Protein AF-A0A5C7JIV3-F1 (afdb_monomer)

Mean predicted aligned error: 6.31 Å

Secondary structure (DSSP, 8-state):
-HHHHHHHHSPPPPHHHHHHTT--GGG--------GGGHHHHHHHHHTTT-EEEEEETTEEEEEEE-HHHHHHHHHHTT----HHHHHHHHHHHHHHHHHHTT---

Foldseek 3Di:
DLVLLCVLQADDDDQVSQVVVPHDPVVDPDDDDDDPVCVLLSVLVSVQSVQWDWDDDDPDIATDWGDVVVSVVVCVVVVHDCDPVSVVSNVSSGVSSNCRNVVNDD

Nearest PDB structures (foldseek):
  6o8o-assembly2_D  TM=2.589E-01  e=2.573E+00  Rhodobacter capsulatus
  4rhh-assembly2_D  TM=3.873E-01  e=7.381E+00  Geobacillus stearothermophilus
  6o8o-assembly1_B  TM=2.519E-01  e=4.495E+00  Rhodobacter capsulatus

Solvent-accessible surface area (backbone atoms only — not comparable to full-atom values): 6510 Å² total; per-residue (Å²): 93,62,67,57,19,44,66,74,43,42,89,72,82,51,74,68,64,32,47,76,73,75,46,55,75,84,76,61,79,82,76,79,91,64,59,80,87,50,50,63,47,51,53,53,52,63,75,43,73,82,43,61,41,68,51,77,58,92,98,45,76,42,68,76,48,68,43,63,68,59,49,53,53,50,33,56,74,71,73,49,78,86,42,75,67,52,48,53,57,38,46,50,29,49,55,39,25,44,35,49,70,64,65,54,81,132

Radius of gyration: 15.66 Å; Cα contacts (8 Å, |Δi|>4): 101; chains: 1; bounding box: 36×33×43 Å

Sequence (106 aa):
MIEAAAALCGAQPDADQLKLFGLKESDFKQSLDIWPDNWDVVRLFETLQTQWKIIAGGNRFVFTGIDYAAAAAMAKALGMAMTPDFLSDFRILEDEGLRHLNGGRK

Structure (mmCIF, N/CA/C/O backbone):
data_AF-A0A5C7JIV3-F1
#
_entry.id   AF-A0A5C7JIV3-F1
#
loop_
_atom_site.group_PDB
_atom_site.id
_atom_site.type_symbol
_atom_site.label_atom_id
_atom_site.label_alt_id
_atom_site.label_comp_id
_atom_site.label_asym_id
_atom_site.label_entity_id
_atom_site.label_seq_id
_atom_site.pdbx_PDB_ins_code
_atom_site.Cartn_x
_atom_site.Cartn_y
_atom_site.Cartn_z
_atom_site.occupancy
_atom_site.B_iso_or_equiv
_atom_site.auth_seq_id
_atom_site.auth_comp_id
_atom_site.auth_asym_id
_atom_site.auth_atom_id
_atom_site.pdbx_PDB_model_num
ATOM 1 N N . MET A 1 1 ? -2.506 -12.528 -1.077 1.00 75.06 1 MET A N 1
ATOM 2 C CA . MET A 1 1 ? -2.752 -11.147 -1.552 1.00 75.06 1 MET A CA 1
ATOM 3 C C . MET A 1 1 ? -4.030 -10.565 -0.969 1.00 75.06 1 MET A C 1
ATOM 5 O O . MET A 1 1 ? -3.916 -9.652 -0.170 1.00 75.06 1 MET A O 1
ATOM 9 N N . ILE A 1 2 ? -5.215 -11.124 -1.247 1.00 78.75 2 ILE A N 1
ATOM 10 C CA . ILE A 1 2 ? -6.501 -10.610 -0.720 1.00 78.75 2 ILE A CA 1
ATOM 11 C C . ILE A 1 2 ? -6.503 -10.450 0.812 1.00 78.75 2 ILE A C 1
ATOM 13 O O . IL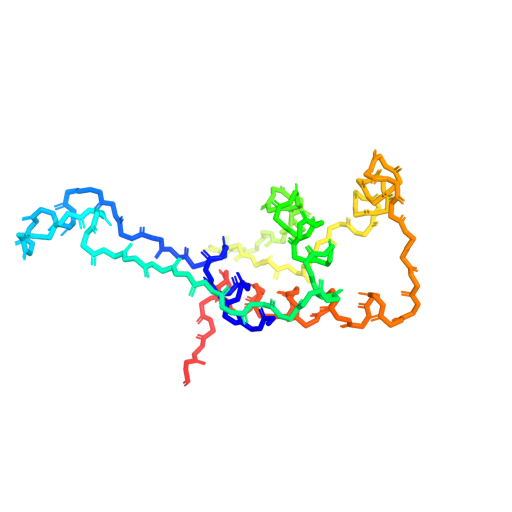E A 1 2 ? -6.809 -9.377 1.323 1.00 78.75 2 ILE A O 1
ATOM 17 N N . GLU A 1 3 ? -6.089 -11.483 1.551 1.00 77.81 3 GLU A N 1
ATOM 18 C CA . GLU A 1 3 ? -6.042 -11.431 3.022 1.00 77.81 3 GLU A CA 1
ATOM 19 C C . GLU A 1 3 ? -5.032 -10.407 3.561 1.00 77.81 3 GLU A C 1
ATOM 21 O O . GLU A 1 3 ? -5.270 -9.800 4.601 1.00 77.81 3 GLU A O 1
ATOM 26 N N . ALA A 1 4 ? -3.938 -10.156 2.834 1.00 77.94 4 ALA A N 1
ATOM 27 C CA . ALA A 1 4 ? -2.951 -9.145 3.209 1.00 77.94 4 ALA A CA 1
ATOM 28 C C . ALA A 1 4 ? -3.517 -7.727 3.066 1.00 77.94 4 ALA A C 1
ATOM 30 O O . ALA A 1 4 ? -3.374 -6.918 3.979 1.00 77.94 4 ALA A O 1
ATOM 31 N N . ALA A 1 5 ? -4.224 -7.440 1.969 1.00 75.94 5 ALA A N 1
ATOM 32 C CA . ALA A 1 5 ? -4.920 -6.165 1.804 1.00 75.94 5 ALA A CA 1
ATOM 33 C C . ALA A 1 5 ? -6.021 -5.976 2.859 1.00 75.94 5 ALA A C 1
ATOM 35 O O . ALA A 1 5 ? -6.137 -4.900 3.439 1.00 75.94 5 ALA A O 1
ATOM 36 N N . ALA A 1 6 ? -6.786 -7.031 3.159 1.00 79.88 6 ALA A N 1
ATOM 37 C CA . ALA A 1 6 ? -7.808 -6.998 4.202 1.00 79.88 6 ALA A CA 1
ATOM 38 C C . ALA A 1 6 ? -7.220 -6.701 5.590 1.00 79.88 6 ALA A C 1
ATOM 40 O O . ALA A 1 6 ? -7.781 -5.900 6.333 1.00 79.88 6 ALA A O 1
ATOM 41 N N . ALA A 1 7 ? -6.080 -7.305 5.936 1.00 79.56 7 ALA A N 1
ATOM 42 C CA . ALA A 1 7 ? -5.410 -7.047 7.208 1.00 79.56 7 ALA A CA 1
ATOM 43 C C . ALA A 1 7 ? -4.875 -5.609 7.310 1.00 79.56 7 ALA A C 1
ATOM 45 O O . ALA A 1 7 ? -5.006 -4.988 8.364 1.00 79.56 7 ALA A O 1
ATOM 46 N N . LEU A 1 8 ? -4.315 -5.074 6.217 1.00 81.56 8 LEU A N 1
ATOM 47 C CA . LEU A 1 8 ? -3.719 -3.734 6.178 1.00 81.56 8 LEU A CA 1
ATOM 48 C C . LEU A 1 8 ? -4.757 -2.603 6.108 1.00 81.56 8 LEU A C 1
ATOM 50 O O . LEU A 1 8 ? -4.544 -1.547 6.695 1.00 81.56 8 LEU A O 1
ATOM 54 N N . CYS A 1 9 ? -5.874 -2.811 5.405 1.00 82.25 9 CYS A N 1
ATOM 55 C CA . CYS A 1 9 ? -6.903 -1.786 5.195 1.00 82.25 9 CYS A CA 1
ATOM 56 C C . CYS A 1 9 ? -8.165 -1.988 6.054 1.00 82.25 9 CYS A C 1
ATOM 58 O O . CYS A 1 9 ? -9.061 -1.141 6.046 1.00 82.25 9 CYS A O 1
ATOM 60 N N . GLY A 1 10 ? -8.274 -3.112 6.764 1.00 79.44 10 GLY A N 1
ATOM 61 C CA . GLY A 1 10 ? -9.382 -3.413 7.664 1.00 79.44 10 GLY A CA 1
ATOM 62 C C . GLY A 1 10 ? -9.274 -2.659 8.989 1.00 79.44 10 GLY A C 1
ATOM 63 O O . GLY A 1 10 ? -8.189 -2.503 9.546 1.00 79.44 10 GLY A O 1
ATOM 64 N N . ALA A 1 11 ? -10.415 -2.217 9.524 1.00 73.06 11 ALA A N 1
ATOM 65 C CA . ALA A 1 11 ? -10.467 -1.653 10.868 1.00 73.06 11 ALA A CA 1
ATOM 66 C C . ALA A 1 11 ? -10.135 -2.743 11.898 1.00 73.06 11 ALA A C 1
ATOM 68 O O . ALA A 1 11 ? -10.870 -3.725 12.025 1.00 73.06 11 ALA A O 1
ATOM 69 N N . GLN A 1 12 ? -9.035 -2.559 12.626 1.00 71.25 12 GLN A N 1
ATOM 70 C CA . GLN A 1 12 ? -8.676 -3.429 13.740 1.00 71.25 12 GLN A CA 1
ATOM 71 C C . GLN A 1 12 ? -9.457 -3.002 14.994 1.00 71.25 12 GLN A C 1
ATOM 73 O O . GLN A 1 12 ? -9.599 -1.797 15.223 1.00 71.25 12 GLN A O 1
ATOM 78 N N . PRO A 1 13 ? -9.983 -3.949 15.794 1.00 72.50 13 PRO A N 1
ATOM 79 C CA . PRO A 1 13 ? -10.620 -3.622 17.064 1.00 72.50 13 PRO A CA 1
ATOM 80 C C . PRO A 1 13 ? -9.628 -2.921 17.993 1.00 72.50 13 PRO A C 1
ATOM 82 O O . PRO A 1 13 ? -8.477 -3.345 18.095 1.00 72.50 13 PRO A O 1
ATOM 85 N N . ASP A 1 14 ? -10.070 -1.879 18.693 1.00 77.50 14 ASP A N 1
ATOM 86 C CA . ASP A 1 14 ? -9.230 -1.237 19.702 1.00 77.50 14 ASP A CA 1
ATOM 87 C C . ASP A 1 14 ? -9.119 -2.090 20.985 1.00 77.50 14 ASP A C 1
ATOM 89 O O . ASP A 1 14 ? -9.892 -3.025 21.232 1.00 77.50 14 ASP A O 1
ATOM 93 N N . ALA A 1 15 ? -8.132 -1.776 21.827 1.00 75.62 15 ALA A N 1
ATOM 94 C CA . ALA A 1 15 ? -7.854 -2.542 23.040 1.00 75.62 15 ALA A CA 1
ATOM 95 C C . ALA A 1 15 ? -9.027 -2.565 24.038 1.00 75.62 15 ALA A C 1
ATOM 97 O O . ALA A 1 15 ? -9.147 -3.509 24.823 1.00 75.62 15 ALA A O 1
ATOM 98 N N . ASP A 1 16 ? -9.892 -1.551 24.035 1.00 79.88 16 ASP A N 1
ATOM 99 C CA . ASP A 1 16 ? -11.029 -1.476 24.950 1.00 79.88 16 ASP A CA 1
ATOM 100 C C . ASP A 1 16 ? -12.209 -2.316 24.440 1.00 79.88 16 ASP A C 1
ATOM 102 O O . ASP A 1 16 ? -12.870 -2.995 25.232 1.00 79.88 16 ASP A O 1
ATOM 106 N N . GLN A 1 17 ? -12.397 -2.388 23.120 1.00 81.19 17 GLN A N 1
ATOM 107 C CA . GLN A 1 17 ? -13.293 -3.346 22.476 1.00 81.19 17 GLN A CA 1
ATOM 108 C C . GLN A 1 17 ? -12.863 -4.791 22.750 1.00 81.19 17 GLN A C 1
ATOM 110 O O . GLN A 1 17 ? -13.708 -5.622 23.075 1.00 81.19 17 GLN A O 1
ATOM 115 N N . LEU A 1 18 ? -11.564 -5.101 22.683 1.00 83.12 18 LEU A N 1
ATOM 116 C CA . LEU A 1 18 ? -11.056 -6.446 22.984 1.00 83.12 18 LEU A CA 1
ATOM 117 C C . LEU A 1 18 ? -11.290 -6.838 24.452 1.00 83.12 18 LEU A C 1
ATOM 119 O O . LEU A 1 18 ? -11.790 -7.933 24.732 1.00 83.12 18 LEU A O 1
ATOM 123 N N . LYS A 1 19 ? -11.020 -5.920 25.392 1.00 86.38 19 LYS A N 1
ATOM 124 C CA . LYS A 1 19 ? -11.258 -6.140 26.830 1.00 86.38 19 LYS A CA 1
ATOM 125 C C . LYS A 1 19 ? -12.720 -6.418 27.156 1.00 86.38 19 LYS A C 1
ATOM 127 O O . LYS A 1 19 ? -12.978 -7.229 28.044 1.00 86.38 19 LYS A O 1
ATOM 132 N N . LEU A 1 20 ? -13.666 -5.781 26.460 1.00 88.69 20 LEU A N 1
ATOM 133 C CA . LEU A 1 20 ? -15.101 -6.007 26.666 1.00 88.69 20 LEU A CA 1
ATOM 134 C C . LEU A 1 20 ? -15.483 -7.485 26.489 1.00 88.69 20 LEU A C 1
ATOM 136 O O . LEU A 1 20 ? -16.366 -7.984 27.184 1.00 88.69 20 LEU A O 1
ATOM 140 N N . PHE A 1 21 ? -14.784 -8.191 25.599 1.00 85.81 21 PHE A N 1
ATOM 141 C CA . PHE A 1 21 ? -14.979 -9.616 25.334 1.00 85.81 21 PHE A CA 1
ATOM 142 C C . PHE A 1 21 ? -13.970 -10.517 26.065 1.00 85.81 21 PHE A C 1
ATOM 144 O O . PHE A 1 21 ? -13.944 -11.722 25.828 1.00 85.81 21 PHE A O 1
ATOM 151 N N . GLY A 1 22 ? -13.149 -9.958 26.962 1.00 88.50 22 GLY A N 1
ATOM 152 C CA . GLY A 1 22 ? -12.119 -10.696 27.699 1.00 88.50 22 GLY A CA 1
ATOM 153 C C . GLY A 1 22 ? -10.942 -11.166 26.839 1.00 88.50 22 GLY A C 1
ATOM 154 O O . GLY A 1 22 ? -10.202 -12.047 27.271 1.00 88.50 22 GLY A O 1
ATOM 155 N N . LEU A 1 23 ? -10.774 -10.594 25.644 1.00 86.75 23 LEU A N 1
ATOM 156 C CA . LEU A 1 23 ? -9.721 -10.941 24.695 1.00 86.75 23 LEU A CA 1
ATOM 157 C C . LEU A 1 23 ? -8.514 -10.012 24.856 1.00 86.75 23 LEU A C 1
ATOM 159 O O . LEU A 1 23 ? -8.640 -8.842 25.229 1.00 86.75 23 LEU A O 1
ATOM 163 N N . LYS A 1 24 ? -7.333 -10.534 24.543 1.00 82.50 24 LYS A N 1
ATOM 164 C CA . LYS A 1 24 ? -6.076 -9.793 24.417 1.00 82.50 24 LYS A CA 1
ATOM 165 C C . LYS A 1 24 ? -5.608 -9.842 22.969 1.00 82.50 24 LYS A C 1
ATOM 167 O O . LYS A 1 24 ? -5.858 -10.812 22.265 1.00 82.50 24 LYS A O 1
ATOM 172 N N . GLU A 1 25 ? -4.841 -8.844 22.541 1.00 73.19 25 GLU A N 1
ATOM 173 C CA . GLU A 1 25 ? -4.199 -8.855 21.215 1.00 73.19 25 GLU A CA 1
ATOM 174 C C . GLU A 1 25 ? -3.354 -10.121 20.997 1.00 73.19 25 GLU A C 1
ATOM 176 O O . GLU A 1 25 ? -3.373 -10.706 19.920 1.00 73.19 25 GLU A O 1
ATOM 181 N N . SER A 1 26 ? -2.689 -10.606 22.053 1.00 78.25 26 SER A N 1
ATOM 182 C CA . SER A 1 26 ? -1.902 -11.846 22.033 1.00 78.25 26 SER A CA 1
ATOM 183 C C . SER A 1 26 ? -2.706 -13.101 21.689 1.00 78.25 26 SER A C 1
ATOM 185 O O . SER A 1 26 ? -2.111 -14.112 21.317 1.00 78.25 26 SER A O 1
ATOM 187 N N . ASP A 1 27 ? -4.031 -13.057 21.838 1.00 81.38 27 ASP A N 1
ATOM 188 C CA . ASP A 1 27 ? -4.912 -14.183 21.526 1.00 81.38 27 ASP A CA 1
ATOM 189 C C . ASP A 1 27 ? -5.086 -14.349 20.007 1.00 81.38 27 ASP A C 1
ATOM 191 O O . ASP A 1 27 ? -5.451 -15.424 19.530 1.00 81.38 27 ASP A O 1
ATOM 195 N N . PHE A 1 28 ? -4.752 -13.315 19.230 1.00 69.94 28 PHE A N 1
ATOM 196 C CA . PHE A 1 28 ? -4.764 -13.339 17.776 1.00 69.94 28 PHE A CA 1
ATOM 197 C C . PHE A 1 28 ? -3.345 -13.497 17.239 1.00 69.94 28 PHE A C 1
ATOM 199 O O . PHE A 1 28 ? -2.603 -12.540 17.038 1.00 69.94 28 PHE A O 1
ATOM 206 N N . LYS A 1 29 ? -2.963 -14.739 16.944 1.00 61.78 29 LYS A N 1
ATOM 207 C CA . LYS A 1 29 ? -1.740 -15.028 16.193 1.00 61.78 29 LYS A CA 1
ATOM 208 C C . LYS A 1 29 ? -2.067 -15.079 14.701 1.00 61.78 29 LYS A C 1
ATOM 210 O O . LYS A 1 29 ? -2.176 -16.156 14.125 1.00 61.78 29 LYS A O 1
ATOM 215 N N . GLN A 1 30 ? -2.282 -13.921 14.080 1.00 64.81 30 GLN A N 1
ATOM 216 C CA . GLN A 1 30 ? -2.460 -13.854 12.628 1.00 64.81 30 GLN A CA 1
ATOM 217 C C . GLN A 1 30 ? -1.092 -13.874 11.943 1.00 64.81 30 GLN A C 1
ATOM 219 O O . GLN A 1 30 ? -0.440 -12.847 11.785 1.00 64.81 30 GLN A O 1
ATOM 224 N N . SER A 1 31 ? -0.644 -15.064 11.548 1.00 68.50 31 SER A N 1
ATOM 225 C CA . SER A 1 31 ? 0.365 -15.209 10.500 1.00 68.50 31 SER A CA 1
ATOM 226 C C . SER A 1 31 ? -0.361 -15.361 9.171 1.00 68.50 31 SER A C 1
ATOM 228 O O . SER A 1 31 ? -1.120 -16.310 8.995 1.00 68.50 31 SER A O 1
ATOM 230 N N . LEU A 1 32 ? -0.156 -14.414 8.259 1.00 76.62 32 LEU A N 1
ATOM 231 C CA . LEU A 1 32 ? -0.658 -14.527 6.895 1.00 76.62 32 LEU A CA 1
ATOM 232 C C . LEU A 1 32 ? 0.325 -15.346 6.062 1.00 76.62 32 LEU A C 1
ATOM 234 O O . LEU A 1 32 ? 1.499 -14.986 5.953 1.00 76.62 32 LEU A O 1
ATOM 238 N N . ASP A 1 33 ? -0.169 -16.414 5.441 1.00 81.06 33 ASP A N 1
ATOM 239 C CA . ASP A 1 33 ? 0.614 -17.222 4.511 1.00 81.06 33 ASP A CA 1
ATOM 240 C C . ASP A 1 33 ? 0.666 -16.522 3.147 1.00 81.06 33 ASP A C 1
ATOM 242 O O . ASP A 1 33 ? -0.196 -16.674 2.278 1.00 81.06 33 ASP A O 1
ATOM 246 N N . ILE A 1 34 ? 1.695 -15.695 2.970 1.00 85.19 34 ILE A N 1
ATOM 247 C CA . ILE A 1 34 ? 1.988 -15.009 1.713 1.00 85.19 34 ILE A CA 1
ATOM 248 C C . ILE A 1 34 ? 3.091 -15.787 0.994 1.00 85.19 34 ILE A C 1
ATOM 250 O O . ILE A 1 34 ? 4.161 -16.031 1.556 1.00 85.19 34 ILE A O 1
ATOM 254 N N . TRP A 1 35 ? 2.834 -16.161 -0.264 1.00 85.94 35 TRP A N 1
ATOM 255 C CA . TRP A 1 35 ? 3.843 -16.780 -1.126 1.00 85.94 35 TRP A CA 1
ATOM 256 C C . TRP A 1 35 ? 5.114 -15.914 -1.191 1.00 85.94 35 TRP A C 1
ATOM 258 O O . TRP A 1 35 ? 4.978 -14.695 -1.304 1.00 85.94 35 TRP A O 1
ATOM 268 N N . PRO A 1 36 ? 6.326 -16.507 -1.156 1.00 85.75 36 PRO A N 1
ATOM 269 C CA . PRO A 1 36 ? 7.600 -15.780 -1.150 1.00 85.75 36 PRO A CA 1
ATOM 270 C C . PRO A 1 36 ? 7.677 -14.632 -2.166 1.00 85.75 36 PRO A C 1
ATOM 272 O O . PRO A 1 36 ? 8.042 -13.517 -1.804 1.00 85.75 36 PRO A O 1
ATOM 275 N N . ASP A 1 37 ? 7.228 -14.879 -3.393 1.00 86.62 37 ASP A N 1
ATOM 276 C CA . ASP A 1 37 ? 7.312 -13.937 -4.517 1.00 86.62 37 ASP A CA 1
ATOM 277 C C . ASP A 1 37 ? 6.428 -12.690 -4.336 1.00 86.62 37 ASP A C 1
ATOM 279 O O . ASP A 1 37 ? 6.682 -11.637 -4.914 1.00 86.62 37 ASP A O 1
ATOM 283 N N . ASN A 1 38 ? 5.403 -12.784 -3.488 1.00 90.62 38 ASN A N 1
ATOM 284 C CA . ASN A 1 38 ? 4.438 -11.714 -3.257 1.00 90.62 38 ASN A CA 1
ATOM 285 C C . ASN A 1 38 ? 4.845 -10.755 -2.132 1.00 90.62 38 ASN A C 1
ATOM 287 O O . ASN A 1 38 ? 4.201 -9.719 -1.944 1.00 90.62 38 ASN A O 1
ATOM 291 N N . TRP A 1 39 ? 5.885 -11.077 -1.358 1.00 92.06 39 TRP A N 1
ATOM 292 C CA . TRP A 1 39 ? 6.263 -10.271 -0.195 1.00 92.06 39 TRP A CA 1
ATOM 293 C C . TRP A 1 39 ? 6.710 -8.861 -0.558 1.00 92.06 39 TRP A C 1
ATOM 295 O O . TRP A 1 39 ? 6.395 -7.924 0.175 1.00 92.06 39 TRP A O 1
ATOM 305 N N . ASP A 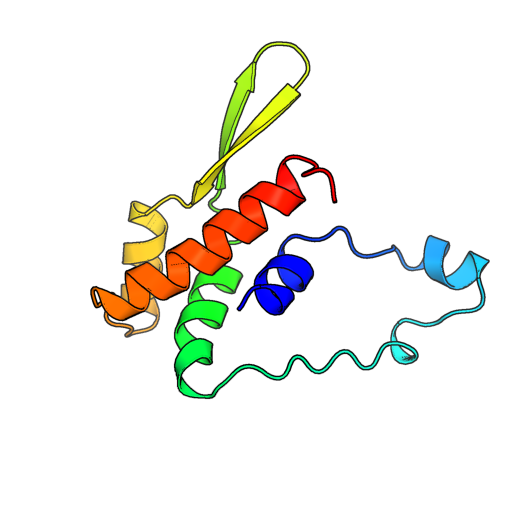1 40 ? 7.391 -8.688 -1.689 1.00 93.69 40 ASP A N 1
ATOM 306 C CA . ASP A 1 40 ? 7.834 -7.364 -2.128 1.00 93.69 40 ASP A CA 1
ATOM 307 C C . ASP A 1 40 ? 6.646 -6.473 -2.507 1.00 93.69 40 ASP A C 1
ATOM 309 O O . ASP A 1 40 ? 6.604 -5.298 -2.138 1.00 93.69 40 ASP A O 1
ATOM 313 N N . VAL A 1 41 ? 5.631 -7.051 -3.158 1.00 94.81 41 VAL A N 1
ATOM 314 C CA . VAL A 1 41 ? 4.383 -6.355 -3.499 1.00 94.81 41 VAL A CA 1
ATOM 315 C C . VAL A 1 41 ? 3.639 -5.935 -2.229 1.00 94.81 41 VAL A C 1
ATOM 317 O O . VAL A 1 41 ? 3.203 -4.788 -2.116 1.00 94.81 41 VAL A O 1
ATOM 320 N N . VAL A 1 42 ? 3.544 -6.832 -1.242 1.00 93.69 42 VAL A N 1
ATOM 321 C CA . VAL A 1 42 ? 2.901 -6.545 0.052 1.00 93.69 42 VAL A CA 1
ATOM 322 C C . VAL A 1 42 ? 3.656 -5.467 0.825 1.00 93.69 42 VAL A C 1
ATOM 324 O O . VAL A 1 42 ? 3.032 -4.538 1.330 1.00 93.69 42 VAL A O 1
ATOM 327 N N . ARG A 1 43 ? 4.991 -5.531 0.868 1.00 93.88 43 ARG A N 1
ATOM 328 C CA . ARG A 1 43 ? 5.826 -4.535 1.556 1.00 93.88 43 ARG A CA 1
ATOM 329 C C . ARG A 1 43 ? 5.693 -3.149 0.929 1.00 93.88 43 ARG A C 1
ATOM 331 O O . ARG A 1 43 ? 5.609 -2.146 1.644 1.00 93.88 43 ARG A O 1
ATOM 338 N N . LEU A 1 44 ? 5.661 -3.073 -0.402 1.00 95.62 44 LEU A N 1
ATOM 339 C CA . LEU A 1 44 ? 5.429 -1.802 -1.082 1.00 95.62 44 LEU A CA 1
ATOM 340 C C . LEU A 1 44 ? 4.037 -1.253 -0.742 1.00 95.62 44 LEU A C 1
ATOM 342 O O . LEU A 1 44 ? 3.907 -0.075 -0.415 1.00 95.62 44 LEU A O 1
ATOM 346 N N . PHE A 1 45 ? 3.007 -2.098 -0.776 1.00 95.25 45 PHE A N 1
ATOM 347 C CA . PHE A 1 45 ? 1.637 -1.704 -0.447 1.00 95.25 45 PHE A CA 1
ATOM 348 C C . PHE A 1 45 ? 1.473 -1.253 1.015 1.00 95.25 45 PHE A C 1
ATOM 350 O O . PHE A 1 45 ? 0.797 -0.259 1.280 1.00 95.25 45 PHE A O 1
ATOM 357 N N . GLU A 1 46 ? 2.132 -1.918 1.964 1.00 93.94 46 GLU A N 1
ATOM 358 C CA . GLU A 1 46 ? 2.196 -1.507 3.374 1.00 93.94 46 GLU A CA 1
ATOM 359 C C . GLU A 1 46 ? 2.822 -0.109 3.525 1.00 93.94 46 GLU A C 1
ATOM 361 O O . GLU A 1 46 ? 2.298 0.753 4.229 1.00 93.94 46 GLU A O 1
ATOM 366 N N . THR A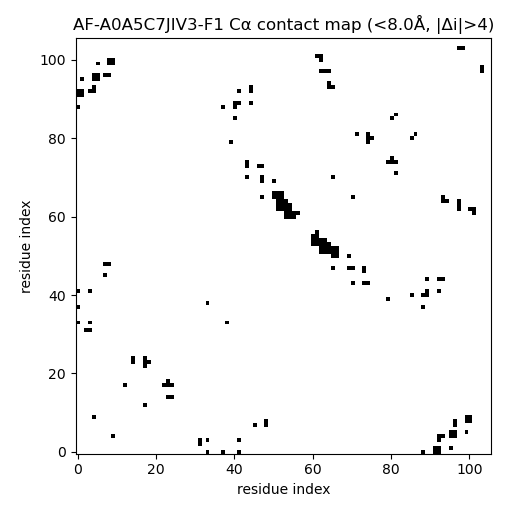 1 47 ? 3.899 0.167 2.787 1.00 94.56 47 THR A N 1
ATOM 367 C CA . THR A 1 47 ? 4.568 1.481 2.810 1.00 94.56 47 THR A CA 1
ATOM 368 C C . THR A 1 47 ? 3.658 2.604 2.286 1.00 94.56 47 THR A C 1
ATOM 370 O O . THR A 1 47 ? 3.808 3.768 2.659 1.00 94.56 47 THR A O 1
ATOM 373 N N . LEU A 1 48 ? 2.685 2.271 1.433 1.00 96.19 48 LEU A N 1
ATOM 374 C CA . LEU A 1 48 ? 1.808 3.227 0.753 1.00 96.19 48 LEU A CA 1
ATOM 375 C C . LEU A 1 48 ? 0.447 3.422 1.435 1.00 96.19 48 LEU A C 1
ATOM 377 O O . LEU A 1 48 ? -0.381 4.156 0.897 1.00 9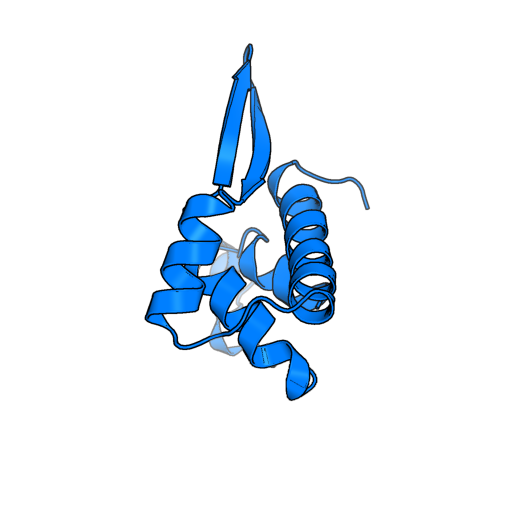6.19 48 LEU A O 1
ATOM 381 N N . GLN A 1 49 ? 0.212 2.860 2.629 1.00 92.00 49 GLN A N 1
ATOM 382 C CA . GLN A 1 49 ? -1.085 2.963 3.328 1.00 92.00 49 GLN A CA 1
ATOM 383 C C . GLN A 1 49 ? -1.553 4.404 3.604 1.00 92.00 49 GLN A C 1
ATOM 385 O O . GLN A 1 49 ? -2.734 4.641 3.834 1.00 92.00 49 GLN A O 1
ATOM 390 N N . THR A 1 50 ? -0.654 5.388 3.557 1.00 90.44 50 THR A N 1
ATOM 391 C CA . THR A 1 50 ? -0.978 6.813 3.743 1.00 90.44 50 THR A CA 1
ATOM 392 C C . THR A 1 50 ? -1.172 7.582 2.433 1.00 90.44 50 THR A C 1
ATOM 394 O O . THR A 1 50 ? -1.554 8.748 2.464 1.00 90.44 50 THR A O 1
ATOM 397 N N . GLN A 1 51 ? -0.918 6.956 1.280 1.00 96.88 51 GLN A N 1
ATOM 398 C CA . GLN A 1 51 ? -0.831 7.607 -0.035 1.00 96.88 51 GLN A CA 1
ATOM 399 C C . GLN A 1 51 ? -2.080 7.385 -0.902 1.00 96.88 51 GLN A C 1
ATOM 401 O O . GLN A 1 51 ? -2.015 7.398 -2.135 1.00 96.88 51 GLN A O 1
ATOM 406 N N . TRP A 1 52 ? -3.231 7.166 -0.268 1.00 95.94 52 TRP A N 1
ATOM 407 C CA . TRP A 1 52 ? -4.504 7.029 -0.964 1.00 95.94 52 TRP A CA 1
ATOM 408 C C . TRP A 1 52 ? -4.991 8.364 -1.531 1.00 95.94 52 TRP A C 1
ATOM 410 O O . TRP A 1 52 ? -5.056 9.381 -0.840 1.00 95.94 52 TRP A O 1
ATOM 420 N N . LYS A 1 53 ? -5.437 8.340 -2.785 1.00 96.56 53 LYS A N 1
ATOM 421 C CA . LYS A 1 53 ? -6.189 9.425 -3.410 1.00 96.56 53 LYS A CA 1
ATOM 422 C C . LYS A 1 53 ? -7.638 9.368 -2.957 1.00 96.56 53 LYS A C 1
ATOM 424 O O . LYS A 1 53 ? -8.343 8.378 -3.184 1.00 96.56 53 LYS A O 1
ATOM 429 N N . ILE A 1 54 ? -8.087 10.466 -2.362 1.00 94.75 54 ILE A N 1
ATOM 430 C CA . ILE A 1 54 ? -9.431 10.614 -1.809 1.00 94.75 54 ILE A CA 1
ATOM 431 C C . ILE A 1 54 ? -10.142 11.744 -2.545 1.00 94.75 54 ILE A C 1
ATOM 433 O O . ILE A 1 54 ? -9.598 12.837 -2.700 1.00 94.75 54 ILE A O 1
ATOM 437 N N . ILE A 1 55 ? -11.379 11.490 -2.963 1.00 93.25 55 ILE A N 1
ATOM 438 C CA . ILE A 1 55 ? -12.299 12.530 -3.421 1.00 93.25 55 ILE A CA 1
ATOM 439 C C . ILE A 1 55 ? -13.304 12.787 -2.299 1.00 93.25 55 ILE A C 1
ATOM 441 O O . ILE A 1 55 ? -13.938 11.860 -1.788 1.00 93.25 55 ILE A O 1
ATOM 445 N N . ALA A 1 56 ? -13.448 14.054 -1.917 1.00 90.44 56 ALA A N 1
ATOM 446 C CA . ALA A 1 56 ? -14.468 14.505 -0.979 1.00 90.44 56 ALA A CA 1
ATOM 447 C C . ALA A 1 56 ? -15.657 15.080 -1.758 1.00 90.44 56 ALA A C 1
ATOM 449 O O . ALA A 1 56 ? -15.483 15.959 -2.603 1.00 90.44 56 ALA A O 1
ATOM 450 N N . GLY A 1 57 ? -16.865 14.588 -1.478 1.00 83.50 57 GLY A N 1
ATOM 451 C CA . GLY A 1 57 ? -18.088 15.063 -2.122 1.00 83.50 57 GLY A CA 1
ATOM 452 C C . GLY A 1 57 ? -19.304 14.871 -1.223 1.00 83.50 57 GLY A C 1
ATOM 453 O O . GLY A 1 57 ? -19.596 13.759 -0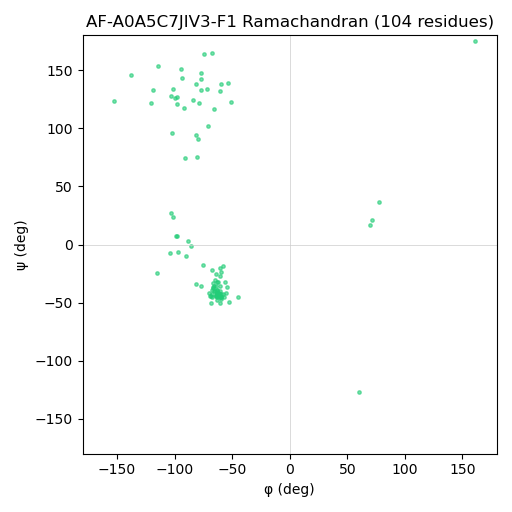.781 1.00 83.50 57 GLY A O 1
ATOM 454 N N . GLY A 1 58 ? -20.025 15.959 -0.940 1.00 81.38 58 GLY A N 1
ATOM 455 C CA . GLY A 1 58 ? -21.136 15.938 0.012 1.00 81.38 58 GLY A CA 1
ATOM 456 C C . GLY A 1 58 ? -20.666 15.522 1.409 1.00 81.38 58 GLY A C 1
ATOM 457 O O . GLY A 1 58 ? -19.717 16.092 1.935 1.00 81.38 58 GLY A O 1
ATOM 458 N N . ASN A 1 59 ? -21.317 14.515 1.997 1.00 83.88 59 ASN A N 1
ATOM 459 C CA . ASN A 1 59 ? -21.027 14.027 3.350 1.00 83.88 59 ASN A CA 1
ATOM 460 C C . ASN A 1 59 ? -20.192 12.729 3.368 1.00 83.88 59 ASN A C 1
ATOM 462 O O . ASN A 1 59 ? -20.296 11.941 4.309 1.00 83.88 59 ASN A O 1
ATOM 466 N N . ARG A 1 60 ? -19.428 12.449 2.302 1.00 85.38 60 ARG A N 1
ATOM 467 C CA . ARG A 1 60 ? -18.648 11.211 2.161 1.00 85.38 60 ARG A CA 1
ATOM 468 C C . ARG A 1 60 ? -17.257 11.475 1.582 1.00 85.38 60 ARG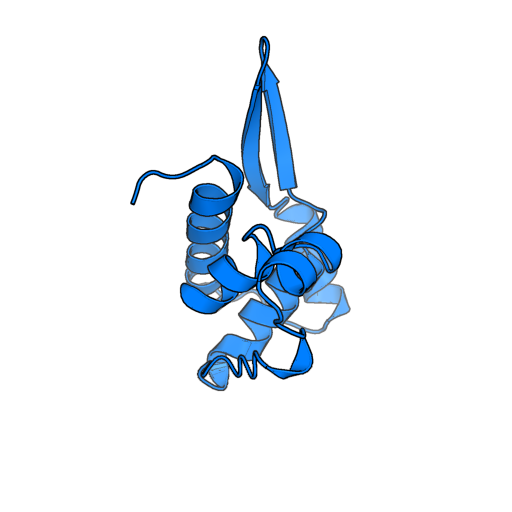 A C 1
ATOM 470 O O . ARG A 1 60 ? -17.077 12.326 0.711 1.00 85.38 60 ARG A O 1
ATOM 477 N N . PHE A 1 61 ? -16.301 10.672 2.040 1.00 89.25 61 PHE A N 1
ATOM 478 C CA . PHE A 1 61 ? -14.994 10.489 1.417 1.00 89.25 61 PHE A CA 1
ATOM 479 C C . PHE A 1 61 ? -14.995 9.182 0.626 1.00 89.25 61 PHE A C 1
ATOM 481 O O . PHE A 1 61 ? -15.475 8.161 1.122 1.00 89.25 61 PHE A O 1
ATOM 488 N N . VAL A 1 62 ? -14.494 9.223 -0.605 1.00 91.44 62 VAL A N 1
ATOM 489 C CA . VAL A 1 62 ? -14.353 8.041 -1.459 1.00 91.44 62 VAL A CA 1
ATOM 490 C C . VAL A 1 62 ? -12.885 7.874 -1.812 1.00 91.44 62 VAL A C 1
ATOM 492 O O . VAL A 1 62 ? -12.270 8.771 -2.390 1.00 91.44 62 VAL A O 1
ATOM 495 N N . PHE A 1 63 ? -12.339 6.715 -1.463 1.00 94.31 63 PHE A N 1
ATOM 496 C CA . PHE A 1 63 ? -11.001 6.299 -1.858 1.00 94.31 63 PHE A CA 1
ATOM 497 C C . PHE A 1 63 ? -11.056 5.834 -3.313 1.00 94.31 63 PHE A C 1
ATOM 499 O O . PHE A 1 63 ? -11.965 5.092 -3.687 1.00 94.31 63 PHE A O 1
ATOM 506 N N . THR A 1 64 ? -10.117 6.296 -4.137 1.00 94.75 64 THR A N 1
ATOM 507 C CA . THR A 1 64 ? -10.120 6.045 -5.593 1.00 94.75 64 THR A CA 1
ATOM 508 C C . THR A 1 64 ? -8.942 5.212 -6.080 1.00 94.75 64 THR A C 1
ATOM 510 O O . THR A 1 64 ? -9.061 4.562 -7.111 1.00 94.75 64 THR A O 1
ATOM 513 N N . GLY A 1 65 ? -7.833 5.213 -5.342 1.00 96.06 65 GLY A N 1
ATOM 514 C CA . GLY A 1 65 ? -6.639 4.423 -5.638 1.00 96.06 65 GLY A CA 1
ATOM 515 C C . GLY A 1 65 ? -5.417 4.975 -4.912 1.00 96.06 65 GLY A C 1
ATOM 516 O O . GLY A 1 65 ? -5.490 6.026 -4.273 1.00 96.06 65 GLY A O 1
ATOM 517 N N . ILE A 1 66 ? -4.294 4.285 -5.015 1.00 97.12 66 ILE A N 1
ATOM 518 C CA . ILE A 1 66 ? -2.985 4.724 -4.547 1.00 97.12 66 ILE A CA 1
ATOM 519 C C . ILE A 1 66 ? -2.405 5.746 -5.527 1.00 97.12 66 ILE A C 1
ATOM 521 O O . ILE A 1 66 ? -2.620 5.703 -6.743 1.00 97.12 66 ILE A O 1
ATOM 525 N N . ASP A 1 67 ? -1.631 6.701 -5.013 1.00 97.00 67 ASP A N 1
ATOM 526 C CA . ASP A 1 67 ? -0.822 7.537 -5.883 1.00 97.00 67 ASP A CA 1
ATOM 527 C C . ASP A 1 67 ? 0.350 6.759 -6.497 1.00 97.00 67 ASP A C 1
ATOM 529 O O . ASP A 1 67 ? 1.386 6.551 -5.868 1.00 97.00 67 ASP A O 1
ATOM 533 N N . TYR A 1 68 ? 0.213 6.370 -7.765 1.00 95.81 68 TYR A N 1
ATOM 534 C CA . TYR A 1 68 ? 1.254 5.658 -8.510 1.00 95.81 68 TYR A CA 1
ATOM 535 C C . TYR A 1 68 ? 2.574 6.439 -8.633 1.00 95.81 68 TYR A C 1
ATOM 537 O O . TYR A 1 68 ? 3.627 5.821 -8.782 1.00 95.81 68 TYR A O 1
ATOM 545 N N . ALA A 1 69 ? 2.557 7.774 -8.528 1.00 96.25 69 ALA A N 1
ATOM 546 C CA . ALA A 1 69 ? 3.794 8.554 -8.472 1.00 96.25 69 ALA A CA 1
ATOM 547 C C . ALA A 1 69 ? 4.551 8.307 -7.154 1.00 96.25 69 ALA A C 1
ATOM 549 O O . ALA A 1 69 ? 5.761 8.067 -7.170 1.00 96.25 69 ALA A O 1
ATOM 550 N N . ALA A 1 70 ? 3.832 8.290 -6.025 1.00 95.75 70 ALA A N 1
ATOM 551 C CA . ALA A 1 70 ? 4.384 7.905 -4.729 1.00 95.75 70 ALA A CA 1
ATOM 552 C C . ALA A 1 70 ? 4.804 6.426 -4.720 1.00 95.75 70 ALA A C 1
ATOM 554 O O . ALA A 1 70 ? 5.884 6.106 -4.226 1.00 95.75 70 ALA A O 1
ATOM 555 N N . ALA A 1 71 ? 4.017 5.539 -5.339 1.00 95.88 71 ALA A N 1
ATOM 556 C CA . ALA A 1 71 ? 4.352 4.120 -5.465 1.00 95.88 71 ALA A CA 1
ATOM 557 C C . ALA A 1 71 ? 5.671 3.901 -6.215 1.00 95.88 71 ALA A C 1
ATOM 559 O O . ALA A 1 71 ? 6.547 3.194 -5.724 1.00 95.88 71 ALA A O 1
ATOM 560 N N . ALA A 1 72 ? 5.858 4.572 -7.355 1.00 95.31 72 ALA A N 1
ATOM 561 C CA . ALA A 1 72 ? 7.100 4.508 -8.117 1.00 95.31 72 ALA A CA 1
ATOM 562 C C . ALA A 1 72 ? 8.295 5.077 -7.331 1.00 95.31 72 ALA A C 1
ATOM 564 O O . ALA A 1 72 ? 9.391 4.513 -7.369 1.00 95.31 72 ALA A O 1
ATOM 565 N N . ALA A 1 73 ? 8.094 6.172 -6.588 1.00 96.62 73 ALA A N 1
ATOM 566 C CA . ALA A 1 73 ? 9.131 6.753 -5.739 1.00 96.62 73 ALA A CA 1
ATOM 567 C C . ALA A 1 73 ? 9.553 5.802 -4.606 1.00 96.62 73 ALA A C 1
ATOM 569 O O . ALA A 1 73 ? 10.750 5.624 -4.373 1.00 96.62 73 ALA A O 1
ATOM 570 N N . MET A 1 74 ? 8.591 5.160 -3.937 1.00 96.94 74 MET A N 1
ATOM 571 C CA . MET A 1 74 ? 8.861 4.203 -2.860 1.00 96.94 74 MET A CA 1
ATOM 572 C C . MET A 1 74 ? 9.472 2.905 -3.386 1.00 96.94 74 MET A C 1
ATOM 574 O O . MET A 1 74 ? 10.456 2.439 -2.822 1.00 96.94 74 MET A O 1
ATOM 578 N N . ALA A 1 75 ? 8.982 2.367 -4.507 1.00 96.12 75 ALA A N 1
ATOM 579 C CA . ALA A 1 75 ? 9.574 1.192 -5.148 1.00 96.12 75 ALA A CA 1
ATOM 580 C C . ALA A 1 75 ? 11.051 1.438 -5.484 1.00 96.12 75 ALA A C 1
ATOM 582 O O . ALA A 1 75 ? 11.913 0.629 -5.143 1.00 96.12 75 ALA A O 1
ATOM 583 N N . LYS A 1 76 ? 11.370 2.611 -6.048 1.00 96.31 76 LYS A N 1
ATOM 584 C CA . LYS A 1 76 ? 12.756 3.018 -6.301 1.00 96.31 76 LYS A CA 1
ATOM 585 C C . LYS A 1 76 ? 13.578 3.116 -5.013 1.00 96.31 76 LYS A C 1
ATOM 587 O O . LYS A 1 76 ? 14.713 2.648 -4.995 1.00 96.31 76 LYS A O 1
ATOM 592 N N . ALA A 1 77 ? 13.033 3.716 -3.953 1.00 96.06 77 ALA A N 1
ATOM 593 C CA . ALA A 1 77 ? 13.717 3.839 -2.663 1.00 96.06 77 ALA A CA 1
ATOM 594 C C . ALA A 1 77 ? 13.997 2.474 -2.007 1.00 96.06 77 ALA A C 1
ATOM 596 O O . ALA A 1 77 ? 15.019 2.311 -1.346 1.00 96.06 77 ALA A O 1
ATOM 597 N N . LEU A 1 78 ? 13.121 1.492 -2.233 1.00 94.88 78 LEU A N 1
ATOM 598 C CA . LEU A 1 78 ? 13.252 0.115 -1.753 1.00 94.88 78 LEU A CA 1
ATOM 599 C C . LEU A 1 78 ? 14.089 -0.784 -2.681 1.00 94.88 78 LEU A C 1
ATOM 601 O O . LEU A 1 78 ? 14.295 -1.952 -2.363 1.00 94.88 78 LEU A O 1
ATOM 605 N N . GLY A 1 79 ? 14.577 -0.269 -3.816 1.00 95.31 79 GLY A N 1
ATOM 606 C CA . GLY A 1 79 ? 15.342 -1.051 -4.794 1.00 95.31 79 GLY A CA 1
ATOM 607 C C . GLY A 1 79 ? 14.506 -2.067 -5.582 1.00 95.31 79 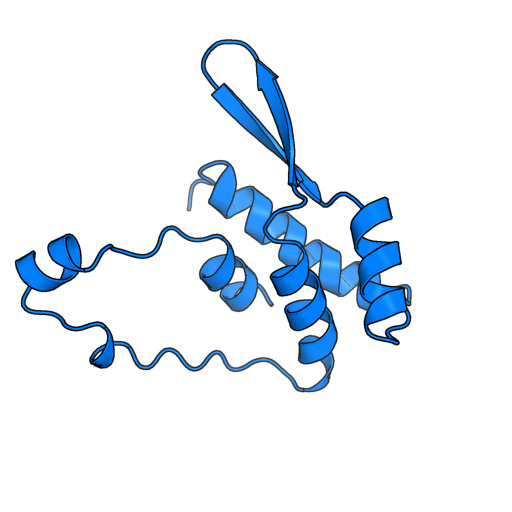GLY A C 1
ATOM 608 O O . GLY A 1 79 ? 15.058 -3.023 -6.120 1.00 95.31 79 GLY A O 1
ATOM 609 N N . MET A 1 80 ? 13.189 -1.870 -5.655 1.00 94.50 80 MET A N 1
ATOM 610 C CA . MET A 1 80 ? 12.244 -2.758 -6.332 1.00 94.50 80 MET A CA 1
ATOM 611 C C . MET A 1 80 ? 11.994 -2.316 -7.778 1.00 94.50 80 MET A C 1
ATOM 613 O O . MET A 1 80 ? 11.885 -1.123 -8.076 1.00 94.50 80 MET A O 1
ATOM 617 N N . ALA A 1 81 ? 11.841 -3.286 -8.680 1.00 92.12 81 ALA A N 1
ATOM 618 C CA . ALA A 1 81 ? 11.433 -3.048 -10.060 1.00 92.12 81 ALA A CA 1
ATOM 619 C C . ALA A 1 81 ? 9.927 -3.300 -10.221 1.00 92.12 81 ALA A C 1
ATOM 621 O O . ALA A 1 81 ? 9.454 -4.412 -10.002 1.00 92.12 81 ALA A O 1
ATOM 622 N N . MET A 1 82 ? 9.177 -2.285 -10.655 1.00 91.44 82 MET A N 1
ATOM 623 C CA . MET A 1 82 ? 7.745 -2.419 -10.951 1.00 91.44 82 MET A CA 1
ATOM 624 C C . MET A 1 82 ? 7.541 -3.031 -12.345 1.00 91.44 82 MET A C 1
ATOM 626 O O . MET A 1 82 ? 7.243 -2.327 -13.312 1.00 91.44 82 MET A O 1
ATOM 630 N N . THR A 1 83 ? 7.767 -4.339 -12.465 1.00 95.06 83 THR A N 1
ATOM 631 C CA . THR A 1 83 ? 7.493 -5.101 -13.694 1.00 95.06 83 THR A CA 1
ATOM 632 C C . THR A 1 83 ? 5.981 -5.172 -13.974 1.00 95.06 83 THR A C 1
ATOM 634 O O . THR A 1 83 ? 5.178 -4.887 -13.083 1.00 95.06 83 THR A O 1
ATOM 637 N N . PRO A 1 84 ? 5.551 -5.551 -15.194 1.00 95.00 84 PRO A N 1
ATOM 638 C CA . PRO A 1 84 ? 4.129 -5.735 -15.491 1.00 95.00 84 PRO A CA 1
ATOM 639 C C . PRO A 1 84 ? 3.425 -6.714 -14.541 1.00 95.00 84 PRO A C 1
ATOM 641 O O . PRO A 1 84 ? 2.328 -6.412 -14.078 1.00 95.00 84 PRO A O 1
ATOM 644 N N . ASP A 1 85 ? 4.076 -7.829 -14.200 1.00 92.88 85 ASP A N 1
ATOM 645 C CA . ASP A 1 85 ? 3.523 -8.835 -13.284 1.00 92.88 85 ASP A CA 1
ATOM 646 C C . ASP A 1 85 ? 3.409 -8.275 -11.861 1.00 92.88 85 ASP A C 1
ATOM 648 O O . ASP A 1 85 ? 2.341 -8.332 -11.258 1.00 92.88 85 ASP A O 1
ATOM 652 N N . PHE A 1 86 ? 4.453 -7.588 -11.380 1.00 94.62 86 PHE A N 1
ATOM 653 C CA . PHE A 1 86 ? 4.430 -6.909 -10.082 1.00 94.62 86 PHE A CA 1
ATOM 654 C C . PHE A 1 86 ? 3.291 -5.882 -10.000 1.00 94.62 86 PHE A C 1
ATOM 656 O O . PHE A 1 86 ? 2.596 -5.784 -8.991 1.00 94.62 86 PHE A O 1
ATOM 663 N N . LEU A 1 87 ? 3.080 -5.103 -11.067 1.00 94.56 87 LEU A N 1
ATOM 664 C CA . LEU A 1 87 ? 1.979 -4.140 -11.146 1.00 94.56 87 LEU A CA 1
ATOM 665 C C . LEU A 1 87 ? 0.610 -4.828 -11.158 1.00 94.56 87 LEU A C 1
ATOM 667 O O . LEU A 1 87 ? -0.341 -4.284 -10.598 1.00 94.56 87 LEU A O 1
ATOM 671 N N . SER A 1 88 ? 0.499 -5.998 -11.790 1.00 94.44 88 SER A N 1
ATOM 672 C CA . SER A 1 88 ? -0.722 -6.804 -11.770 1.00 94.44 88 SER A CA 1
ATOM 673 C C . SER A 1 88 ? -1.045 -7.268 -10.349 1.00 94.44 88 SER A C 1
ATOM 675 O O . SER A 1 88 ? -2.162 -7.060 -9.878 1.00 94.44 88 SER A O 1
ATOM 677 N N . ASP A 1 89 ? -0.059 -7.803 -9.630 1.00 94.31 89 ASP A N 1
ATOM 678 C CA . ASP A 1 89 ? -0.234 -8.252 -8.246 1.00 94.31 89 ASP A CA 1
ATOM 679 C C . ASP A 1 89 ? -0.510 -7.088 -7.287 1.00 94.31 89 ASP A C 1
ATOM 681 O O . ASP A 1 89 ? -1.332 -7.198 -6.373 1.00 94.31 89 ASP A O 1
ATOM 685 N N . PHE A 1 90 ? 0.125 -5.936 -7.521 1.00 95.50 90 PHE A N 1
ATOM 686 C CA . PHE A 1 90 ? -0.114 -4.716 -6.754 1.00 95.50 90 PHE A CA 1
ATOM 687 C C . PHE A 1 90 ? -1.562 -4.230 -6.890 1.00 95.50 90 PHE A C 1
ATOM 689 O O . PHE A 1 90 ? -2.186 -3.866 -5.893 1.00 95.50 90 PHE A O 1
ATOM 696 N N . ARG A 1 91 ? -2.130 -4.282 -8.102 1.00 95.25 91 ARG A N 1
ATOM 697 C CA . ARG A 1 91 ? -3.532 -3.908 -8.352 1.00 95.25 91 ARG A CA 1
ATOM 698 C C . ARG A 1 91 ? -4.524 -4.795 -7.610 1.00 95.25 91 ARG A C 1
ATOM 700 O O . ARG A 1 91 ? -5.547 -4.294 -7.165 1.00 95.25 91 ARG A O 1
ATOM 707 N N . ILE A 1 92 ? -4.210 -6.076 -7.403 1.00 94.38 92 ILE A N 1
ATOM 708 C CA . ILE A 1 92 ? -5.055 -6.969 -6.593 1.00 94.38 92 ILE A CA 1
ATOM 709 C C . ILE A 1 92 ? -5.128 -6.471 -5.140 1.00 94.38 92 ILE A C 1
ATOM 711 O O . ILE A 1 92 ? -6.202 -6.488 -4.540 1.00 94.38 92 ILE A O 1
ATOM 715 N N . LEU A 1 93 ? -4.008 -6.011 -4.566 1.00 94.25 93 LEU A N 1
ATOM 716 C CA . LEU A 1 93 ? -4.010 -5.425 -3.219 1.00 94.25 93 LEU A CA 1
AT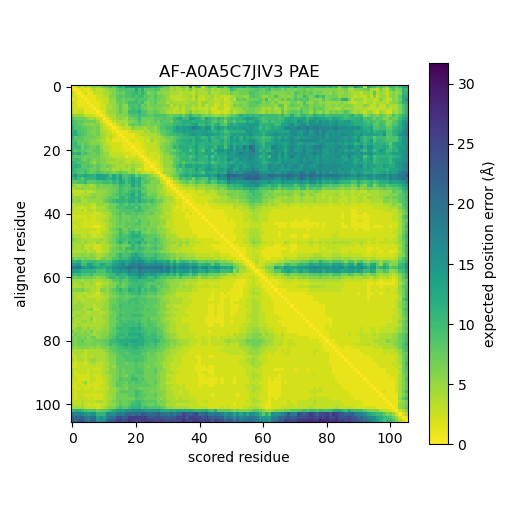OM 717 C C . LEU A 1 93 ? -4.759 -4.091 -3.174 1.00 94.25 93 LEU A C 1
ATOM 719 O O . LEU A 1 93 ? -5.515 -3.848 -2.236 1.00 94.25 93 LEU A O 1
ATOM 723 N N . GLU A 1 94 ? -4.555 -3.241 -4.180 1.00 96.19 94 GLU A N 1
ATOM 724 C CA . GLU A 1 94 ? -5.233 -1.949 -4.302 1.00 96.19 94 GLU A CA 1
ATOM 725 C C . GLU A 1 94 ? -6.754 -2.113 -4.387 1.00 96.19 94 GLU A C 1
ATOM 727 O O . GLU A 1 94 ? -7.472 -1.487 -3.606 1.00 96.19 94 GLU A O 1
ATOM 732 N N . ASP A 1 95 ? -7.245 -2.987 -5.268 1.00 94.88 95 ASP A N 1
ATOM 733 C CA . ASP A 1 95 ? -8.675 -3.251 -5.442 1.00 94.88 95 ASP A CA 1
ATOM 734 C C . ASP A 1 95 ? -9.309 -3.769 -4.145 1.00 94.88 95 ASP A C 1
ATOM 736 O O . ASP A 1 95 ? -10.362 -3.286 -3.718 1.00 94.88 95 ASP A O 1
ATOM 740 N N . GLU A 1 96 ? -8.655 -4.709 -3.461 1.00 93.19 96 GLU A N 1
ATOM 741 C CA . GLU A 1 96 ? -9.135 -5.208 -2.171 1.00 93.19 96 GLU A CA 1
ATOM 742 C C . GLU A 1 96 ? -9.077 -4.144 -1.068 1.00 93.19 96 GLU A C 1
ATOM 744 O O . GLU A 1 96 ? -10.005 -4.042 -0.259 1.00 93.19 96 GLU A O 1
ATOM 749 N N . GLY A 1 97 ? -8.046 -3.297 -1.055 1.00 92.25 97 GLY A N 1
ATOM 750 C CA . GLY A 1 97 ? -7.958 -2.149 -0.155 1.00 92.25 97 GLY A CA 1
ATOM 751 C C . GLY A 1 97 ? -9.106 -1.162 -0.375 1.00 92.25 97 GLY A C 1
ATOM 752 O O . GLY A 1 97 ? -9.778 -0.765 0.578 1.00 92.25 97 GLY A O 1
ATOM 753 N N . LEU A 1 98 ? -9.417 -0.839 -1.635 1.00 93.44 98 LEU A N 1
ATOM 754 C CA . LEU A 1 98 ? -10.551 0.012 -2.002 1.00 93.44 98 LEU A CA 1
ATOM 755 C C . LEU A 1 98 ? -11.885 -0.578 -1.553 1.00 93.44 98 LEU A C 1
ATOM 757 O O . LEU A 1 98 ? -12.746 0.167 -1.074 1.00 93.44 98 LEU A O 1
ATOM 761 N N . ARG A 1 99 ? -12.068 -1.900 -1.678 1.00 90.69 99 ARG A N 1
ATOM 762 C CA . ARG A 1 99 ? -13.261 -2.585 -1.163 1.00 90.69 99 ARG A CA 1
ATOM 763 C C . ARG A 1 99 ? -13.385 -2.399 0.346 1.00 90.69 99 ARG A C 1
ATOM 765 O O . ARG A 1 99 ? -14.468 -2.052 0.800 1.00 90.69 99 ARG A O 1
ATOM 772 N N . HIS A 1 100 ? -12.312 -2.554 1.116 1.00 89.75 100 HIS A N 1
ATOM 773 C CA . HIS A 1 100 ? -12.367 -2.385 2.573 1.00 89.75 100 HIS A CA 1
ATOM 774 C C . HIS A 1 100 ? -12.618 -0.927 2.980 1.00 89.75 100 HIS A C 1
ATOM 776 O O . HIS A 1 100 ? -13.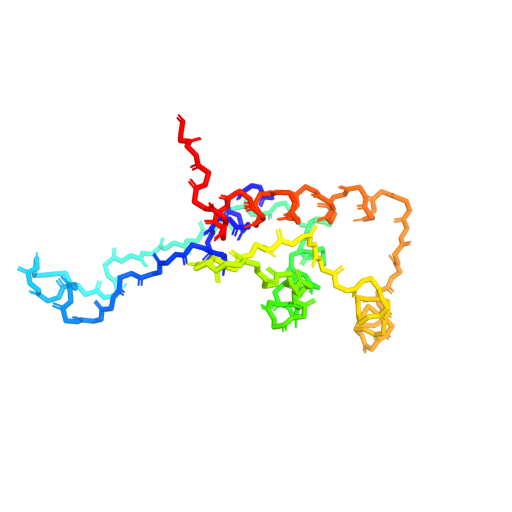558 -0.649 3.726 1.00 89.75 100 HIS A O 1
ATOM 782 N N . LEU A 1 101 ? -11.849 0.016 2.430 1.00 89.81 101 LEU A N 1
ATOM 783 C CA . LEU A 1 101 ? -11.910 1.434 2.806 1.00 89.81 101 LEU A CA 1
ATOM 784 C C . LEU A 1 101 ? -13.234 2.103 2.423 1.00 89.81 101 LEU A C 1
ATOM 786 O O . LEU A 1 101 ? -13.726 2.973 3.139 1.00 89.81 101 LEU A O 1
ATOM 790 N N . ASN A 1 102 ? -13.849 1.684 1.314 1.00 90.38 102 ASN A N 1
ATOM 791 C CA . ASN A 1 102 ? -15.131 2.235 0.873 1.00 90.38 102 ASN A CA 1
ATOM 792 C C . ASN A 1 102 ? -16.357 1.503 1.459 1.00 90.38 102 ASN A C 1
ATOM 794 O O . ASN A 1 102 ? -17.485 1.876 1.120 1.00 90.38 102 ASN A O 1
ATOM 798 N N . GLY A 1 103 ? -16.172 0.508 2.338 1.00 80.31 103 GLY A N 1
ATOM 799 C CA . GLY A 1 103 ? -17.265 -0.231 2.987 1.00 80.31 103 GLY A CA 1
ATOM 800 C C . GLY A 1 103 ? -17.928 -1.288 2.094 1.00 80.31 103 GLY A C 1
ATOM 801 O O . GLY A 1 103 ? -19.147 -1.457 2.124 1.00 80.31 103 GLY A O 1
ATOM 802 N N . GLY A 1 104 ? -17.135 -1.963 1.263 1.00 57.75 104 GLY A N 1
ATOM 803 C CA . GLY A 1 104 ? -17.547 -2.992 0.313 1.00 57.75 104 GLY A CA 1
ATOM 804 C C . GLY A 1 104 ? -18.399 -4.081 0.962 1.00 57.75 104 GLY A C 1
ATOM 805 O O . GLY A 1 104 ? -17.998 -4.738 1.920 1.00 57.75 104 GLY A O 1
ATOM 806 N N . ARG A 1 105 ? -19.607 -4.255 0.423 1.00 44.88 105 ARG A N 1
ATOM 807 C CA . ARG A 1 105 ? -20.574 -5.286 0.815 1.00 44.88 105 ARG A CA 1
ATOM 808 C C . ARG A 1 105 ? -19.956 -6.679 0.581 1.00 44.88 105 ARG A C 1
ATOM 810 O O . ARG A 1 105 ? -19.376 -6.899 -0.484 1.00 44.88 105 ARG A O 1
ATOM 817 N N . LYS A 1 106 ? -20.056 -7.562 1.584 1.00 39.97 106 LYS A N 1
ATOM 818 C CA . LYS A 1 106 ? -19.722 -8.995 1.475 1.00 39.97 106 LYS A CA 1
ATOM 819 C C . LYS A 1 106 ? -20.628 -9.694 0.470 1.00 39.97 106 LYS A C 1
ATOM 821 O O . LYS A 1 106 ? -21.823 -9.316 0.420 1.00 39.97 106 LYS A O 1
#

pLDDT: mean 87.0, std 10.76, range [39.97, 97.12]